Protein AF-A0AAU0TJ97-F1 (afdb_monomer)

Mean predicted aligned error: 16.78 Å

Foldseek 3Di:
DPPDDDPDDDFKDDPPPPQAEADDPPDDDDQVRHFPDKDADLVVLDMWTAGPVGDTDPIGGDSPRNVVVCVVPPPDDDPDQADDDDPPHDDPVVVVVCVVVVNCPDPPPPVPCPDPLNVLVVVLVVLVVVLVVLVPDPDDQDPVNVVVNVVSVVVNVVSVVVNVVVD

Nearest PDB structures (foldseek):
  8g3d-assembly1_1V  TM=4.554E-01  e=2.699E+00  Tetrahymena thermophila
  8t8f-assembly1_E  TM=3.111E-01  e=1.242E+00  Saccharomyces cerevisiae W303

Structure (mmCIF, N/CA/C/O backbone):
data_AF-A0AAU0TJ97-F1
#
_entry.id   AF-A0AAU0TJ97-F1
#
loop_
_atom_site.group_PDB
_atom_site.id
_atom_site.type_symbol
_atom_site.label_atom_id
_atom_site.label_alt_id
_atom_site.label_comp_id
_atom_site.label_asym_id
_atom_site.label_entity_id
_atom_site.label_seq_id
_atom_site.pdbx_PDB_ins_code
_atom_site.Cartn_x
_atom_site.Cartn_y
_atom_site.Cartn_z
_atom_site.occupancy
_atom_site.B_iso_or_equiv
_atom_site.auth_seq_id
_atom_site.auth_comp_id
_atom_site.auth_asym_id
_atom_site.auth_atom_id
_atom_site.pdbx_PDB_model_num
ATOM 1 N N . MET A 1 1 ? 11.646 -2.213 -31.682 1.00 47.25 1 MET A N 1
ATOM 2 C CA . MET A 1 1 ? 12.343 -1.590 -30.532 1.00 47.25 1 MET A CA 1
ATOM 3 C C . MET A 1 1 ? 13.412 -2.548 -30.023 1.00 47.25 1 MET A C 1
ATOM 5 O O . MET A 1 1 ? 13.084 -3.702 -29.773 1.00 47.25 1 MET A O 1
ATOM 9 N N . ARG A 1 2 ? 14.680 -2.118 -29.914 1.00 47.84 2 ARG A N 1
ATOM 10 C CA . ARG A 1 2 ? 15.730 -2.921 -29.257 1.00 47.84 2 ARG A CA 1
ATOM 11 C C . ARG A 1 2 ? 15.368 -3.057 -27.776 1.00 47.84 2 ARG A C 1
ATOM 13 O O . ARG A 1 2 ? 15.087 -2.050 -27.136 1.00 47.84 2 ARG A O 1
ATOM 20 N N . ARG A 1 3 ? 15.350 -4.285 -27.250 1.00 60.91 3 ARG A N 1
ATOM 21 C CA . ARG A 1 3 ? 15.177 -4.527 -25.812 1.00 60.91 3 ARG A CA 1
ATOM 22 C C . ARG A 1 3 ? 16.389 -3.930 -25.097 1.00 60.91 3 ARG A C 1
ATOM 24 O O . ARG A 1 3 ? 17.497 -4.431 -25.275 1.00 60.91 3 ARG A O 1
ATOM 31 N N . SER A 1 4 ? 16.195 -2.859 -24.332 1.00 64.50 4 SER A N 1
ATOM 32 C CA . SER A 1 4 ? 17.211 -2.400 -23.383 1.00 64.50 4 SER A CA 1
ATOM 33 C C . SER A 1 4 ? 17.528 -3.546 -22.424 1.00 64.50 4 SER A C 1
ATOM 35 O O . SER A 1 4 ? 16.615 -4.236 -21.963 1.00 64.50 4 SER A O 1
ATOM 37 N N . HIS A 1 5 ? 18.816 -3.783 -22.182 1.00 68.75 5 HIS A N 1
ATOM 38 C CA . HIS A 1 5 ? 19.302 -4.879 -21.348 1.00 68.75 5 HIS A CA 1
ATOM 39 C C . HIS A 1 5 ? 18.648 -4.843 -19.955 1.00 68.75 5 HIS A C 1
ATOM 41 O O . HIS A 1 5 ? 18.679 -3.811 -19.287 1.00 68.75 5 HIS A O 1
ATOM 47 N N . CYS A 1 6 ? 18.058 -5.962 -19.525 1.00 71.88 6 CYS A N 1
ATOM 48 C CA . CYS A 1 6 ? 17.565 -6.143 -18.162 1.00 71.88 6 CYS A CA 1
ATOM 49 C C . CYS A 1 6 ? 18.561 -7.038 -17.404 1.00 71.88 6 CYS A C 1
ATOM 51 O O . CYS A 1 6 ? 18.884 -8.116 -17.911 1.00 71.88 6 CYS A O 1
ATOM 53 N N . PRO A 1 7 ? 19.055 -6.627 -16.221 1.00 78.25 7 PRO A N 1
ATOM 54 C CA . PRO A 1 7 ? 20.116 -7.351 -15.519 1.00 78.25 7 PRO A CA 1
ATOM 55 C C . PRO A 1 7 ? 19.634 -8.635 -14.824 1.00 78.25 7 PRO A C 1
ATOM 57 O O . PRO A 1 7 ? 20.439 -9.348 -14.232 1.00 78.25 7 PRO A O 1
ATOM 60 N N . PHE A 1 8 ? 18.336 -8.943 -14.869 1.00 84.00 8 PHE A N 1
ATOM 61 C CA . PHE A 1 8 ? 17.762 -10.139 -14.261 1.00 84.00 8 PHE A CA 1
ATOM 62 C C . PHE A 1 8 ? 16.692 -10.765 -15.158 1.00 84.00 8 PHE A C 1
ATOM 64 O O . PHE A 1 8 ? 16.095 -10.103 -16.005 1.00 84.00 8 PHE A O 1
ATOM 71 N N . LYS A 1 9 ? 16.464 -12.066 -14.961 1.00 84.38 9 LYS A N 1
ATOM 72 C CA . LYS A 1 9 ? 15.406 -12.832 -15.629 1.00 84.38 9 LYS A CA 1
ATOM 73 C C . LYS A 1 9 ? 14.160 -12.874 -14.752 1.00 84.38 9 LYS A C 1
ATOM 75 O O . LYS A 1 9 ? 14.279 -12.938 -13.529 1.00 84.38 9 LYS A O 1
ATOM 80 N N . GLY A 1 10 ? 12.986 -12.906 -15.372 1.00 87.69 10 GLY A N 1
ATOM 81 C CA . GLY A 1 10 ? 11.709 -12.931 -14.668 1.00 87.69 10 GLY A CA 1
ATOM 82 C C . GLY A 1 10 ? 11.001 -11.573 -14.669 1.00 87.69 10 GLY A C 1
ATOM 83 O O . GLY A 1 10 ? 11.620 -10.542 -14.939 1.00 87.69 10 GLY A O 1
ATOM 84 N N . PRO A 1 11 ? 9.698 -11.545 -14.337 1.00 90.12 11 PRO A N 1
ATOM 85 C CA . PRO A 1 11 ? 8.861 -10.344 -14.406 1.00 90.12 11 PRO A CA 1
ATOM 86 C C . PRO A 1 11 ? 9.182 -9.298 -13.329 1.00 90.12 11 PRO A C 1
ATOM 88 O O . PRO A 1 11 ? 8.827 -8.128 -13.475 1.00 90.12 11 PRO A O 1
ATOM 91 N N . PHE A 1 12 ? 9.842 -9.706 -12.248 1.00 92.06 12 PHE A N 1
ATOM 92 C CA . PHE A 1 12 ? 10.302 -8.834 -11.177 1.00 92.06 12 PHE A CA 1
ATOM 93 C C . PHE A 1 12 ? 11.475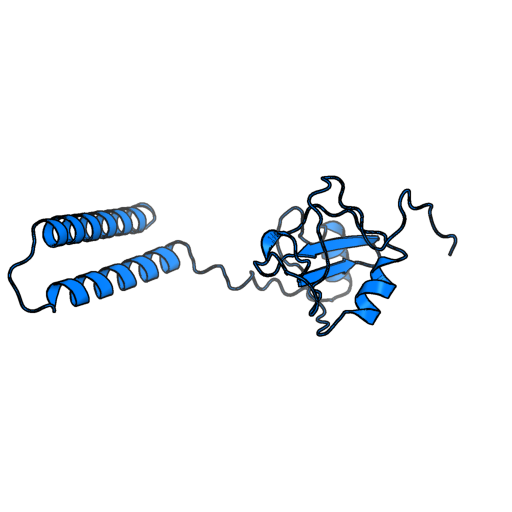 -9.473 -10.430 1.00 92.06 12 PHE A C 1
ATOM 95 O O . PHE A 1 12 ? 11.621 -10.695 -10.423 1.00 92.06 12 PHE A O 1
ATOM 102 N N . LEU A 1 13 ? 12.280 -8.640 -9.776 1.00 90.75 13 LEU A N 1
ATOM 103 C CA . LEU A 1 13 ? 13.371 -9.048 -8.900 1.00 90.75 13 LEU A CA 1
ATOM 104 C C . LEU A 1 13 ? 13.062 -8.643 -7.460 1.00 90.75 13 LEU A C 1
ATOM 106 O O . LEU A 1 13 ? 12.825 -7.469 -7.166 1.00 90.75 13 LEU A O 1
ATOM 110 N N . ASP A 1 14 ? 13.128 -9.625 -6.568 1.00 89.62 14 ASP A N 1
ATOM 111 C CA . ASP A 1 14 ? 13.157 -9.416 -5.127 1.00 89.62 14 ASP A CA 1
ATOM 112 C C . ASP A 1 14 ? 14.603 -9.187 -4.679 1.00 89.62 14 ASP A C 1
ATOM 114 O O . ASP A 1 14 ? 15.366 -10.131 -4.478 1.00 89.62 14 ASP A O 1
ATOM 118 N N . SER A 1 15 ? 14.991 -7.920 -4.535 1.00 85.50 15 SER A N 1
ATOM 119 C CA . SER A 1 15 ? 16.344 -7.560 -4.101 1.00 85.50 15 SER A CA 1
ATOM 120 C C . SER A 1 15 ? 16.645 -7.952 -2.656 1.00 85.50 15 SER A C 1
ATOM 122 O O . SER A 1 15 ? 17.812 -8.036 -2.288 1.00 85.50 15 SER A O 1
ATOM 124 N N . TYR A 1 16 ? 15.616 -8.182 -1.839 1.00 86.12 16 TYR A N 1
ATOM 125 C CA . TYR A 1 16 ? 15.753 -8.487 -0.416 1.00 86.12 16 TYR A CA 1
ATOM 126 C C . TYR A 1 16 ? 15.642 -9.985 -0.118 1.00 86.12 16 TYR A C 1
ATOM 128 O O . TYR A 1 16 ? 15.795 -10.385 1.032 1.00 86.12 16 TYR A O 1
ATOM 136 N N . SER A 1 17 ? 15.388 -10.819 -1.135 1.00 85.12 17 SER A N 1
ATOM 137 C CA . SER A 1 17 ? 15.214 -12.272 -0.992 1.00 85.12 17 SER A CA 1
ATOM 138 C C . SER A 1 17 ? 14.161 -12.667 0.058 1.00 85.12 17 SER A C 1
ATOM 140 O O . SER A 1 17 ? 14.262 -13.706 0.708 1.00 85.12 17 SER A O 1
ATOM 142 N N . VAL A 1 18 ? 13.121 -11.846 0.225 1.00 86.50 18 VAL A N 1
ATOM 143 C CA . VAL A 1 18 ? 11.992 -12.095 1.139 1.00 86.50 18 VAL A CA 1
ATOM 144 C C . V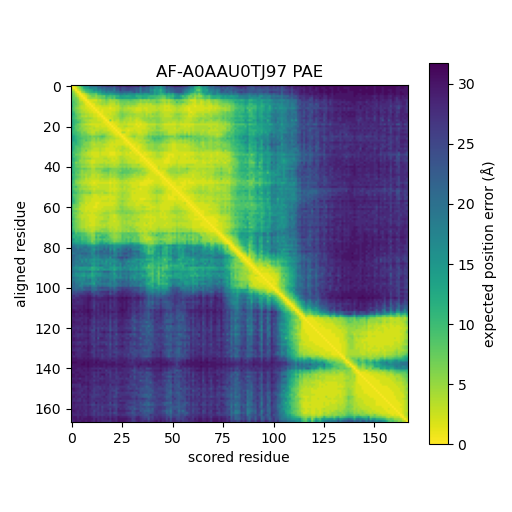AL A 1 18 ? 11.126 -13.262 0.642 1.00 86.50 18 VAL A C 1
ATOM 146 O O . VAL A 1 18 ? 10.470 -13.950 1.433 1.00 86.50 18 VAL A O 1
ATOM 149 N N . GLY A 1 19 ? 11.138 -13.517 -0.667 1.00 88.75 19 GLY A N 1
ATOM 150 C CA . GLY A 1 19 ? 10.391 -14.578 -1.331 1.00 88.75 19 GLY A CA 1
ATOM 151 C C . GLY A 1 19 ? 8.992 -14.133 -1.748 1.00 88.75 19 GLY A C 1
ATOM 152 O O . GLY A 1 19 ? 8.028 -14.878 -1.550 1.00 88.75 19 GLY A O 1
ATOM 153 N N . PHE A 1 20 ? 8.865 -12.915 -2.282 1.00 90.75 20 PHE A N 1
ATOM 154 C CA . PHE A 1 20 ? 7.589 -12.436 -2.813 1.00 90.75 20 PHE A CA 1
ATOM 155 C C . PHE A 1 20 ? 7.118 -13.286 -3.995 1.00 90.75 20 PHE A C 1
ATOM 157 O O . PHE A 1 20 ? 7.900 -13.661 -4.870 1.00 90.75 20 PHE A O 1
ATOM 164 N N . ARG A 1 21 ? 5.819 -13.588 -4.037 1.00 90.25 21 ARG A N 1
ATOM 165 C CA . ARG A 1 21 ? 5.235 -14.439 -5.079 1.00 90.25 21 ARG A CA 1
ATOM 166 C C . ARG A 1 21 ? 3.801 -14.070 -5.393 1.00 90.25 21 ARG A C 1
ATOM 168 O O . ARG A 1 21 ? 3.082 -13.567 -4.543 1.00 90.25 21 ARG A O 1
ATOM 175 N N . ILE A 1 22 ? 3.368 -14.381 -6.604 1.00 90.12 22 ILE A N 1
ATOM 176 C CA . ILE A 1 22 ? 1.953 -14.308 -6.979 1.00 90.12 22 ILE A CA 1
ATOM 177 C C . ILE A 1 22 ? 1.192 -15.395 -6.222 1.00 90.12 22 ILE A C 1
ATOM 179 O O . ILE A 1 22 ? 1.755 -16.452 -5.925 1.00 90.12 22 ILE A O 1
ATOM 183 N N . TYR A 1 23 ? -0.078 -15.126 -5.927 1.00 86.62 23 TYR A N 1
ATOM 184 C CA . TYR A 1 23 ? -0.986 -16.099 -5.334 1.00 86.62 23 TYR A CA 1
ATOM 185 C C . TYR A 1 23 ? -0.993 -17.419 -6.122 1.00 86.62 23 TYR A C 1
ATOM 187 O O . TYR A 1 23 ? -1.110 -17.422 -7.351 1.00 86.62 23 TYR A O 1
ATOM 195 N N . ARG A 1 24 ? -0.877 -18.538 -5.405 1.00 86.69 24 ARG A N 1
ATOM 196 C CA . ARG A 1 24 ? -0.897 -19.895 -5.963 1.00 86.69 24 ARG A CA 1
ATOM 197 C C . ARG A 1 24 ? -1.902 -20.769 -5.211 1.00 86.69 24 ARG A C 1
ATOM 199 O O . ARG A 1 24 ? -1.715 -20.945 -4.010 1.00 86.69 24 ARG A O 1
ATOM 206 N N . PRO A 1 25 ? -2.940 -21.318 -5.862 1.00 84.75 25 PRO A N 1
ATOM 207 C CA . PRO A 1 25 ? -3.967 -22.113 -5.179 1.00 84.75 25 PRO A CA 1
ATOM 208 C C . PRO A 1 25 ? -3.417 -23.353 -4.458 1.00 84.75 25 PRO A C 1
ATOM 210 O O . PRO A 1 25 ? -3.961 -23.773 -3.445 1.00 84.75 25 PRO A O 1
ATOM 213 N N . ASP A 1 26 ? -2.325 -23.913 -4.972 1.00 90.25 26 ASP A N 1
ATOM 214 C CA . ASP A 1 26 ? -1.657 -25.136 -4.525 1.00 90.25 26 ASP A CA 1
ATOM 215 C C . ASP A 1 26 ? -0.570 -24.901 -3.457 1.00 90.25 26 ASP A C 1
ATOM 217 O O . ASP A 1 26 ? 0.125 -25.835 -3.062 1.00 90.25 26 ASP A O 1
ATOM 221 N N . ALA A 1 27 ? -0.401 -23.666 -2.969 1.00 86.81 27 ALA A N 1
ATOM 222 C CA . ALA A 1 27 ? 0.647 -23.316 -2.014 1.00 86.81 27 ALA A CA 1
ATOM 223 C C . ALA A 1 27 ? 0.139 -22.465 -0.841 1.00 86.81 27 ALA A C 1
ATOM 225 O O . ALA A 1 27 ? -0.865 -21.760 -0.921 1.00 86.81 27 ALA A O 1
ATOM 226 N N . ILE A 1 28 ? 0.896 -22.465 0.260 1.00 86.44 28 ILE A N 1
ATOM 227 C CA . ILE A 1 28 ? 0.619 -21.607 1.419 1.00 86.44 28 ILE A CA 1
ATOM 228 C C . ILE A 1 28 ? 0.854 -20.140 1.031 1.00 86.44 28 ILE A C 1
ATOM 230 O O . ILE A 1 28 ? 1.995 -19.715 0.874 1.00 86.44 28 ILE A O 1
ATOM 234 N N . ASN A 1 29 ? -0.192 -19.326 0.897 1.00 86.88 29 ASN A N 1
ATOM 235 C CA . ASN A 1 29 ? -0.052 -17.911 0.529 1.00 86.88 29 ASN A CA 1
ATOM 236 C C . ASN A 1 29 ? 0.016 -17.012 1.767 1.00 86.88 29 ASN A C 1
ATOM 238 O O . ASN A 1 29 ? -1.000 -16.613 2.332 1.00 86.88 29 ASN A O 1
ATOM 242 N N . TRP A 1 30 ? 1.233 -16.664 2.178 1.00 87.31 30 TRP A N 1
ATOM 243 C CA . TRP A 1 30 ? 1.453 -15.684 3.238 1.00 87.31 30 TRP A CA 1
ATOM 244 C C . TRP A 1 30 ? 1.068 -14.287 2.749 1.00 87.31 30 TRP A C 1
ATOM 246 O O . TRP A 1 30 ? 1.659 -13.799 1.782 1.00 87.31 30 TRP A O 1
ATOM 256 N N . ARG A 1 31 ? 0.104 -13.630 3.410 1.00 84.69 31 ARG A N 1
ATOM 257 C CA . ARG A 1 31 ? -0.440 -12.328 2.968 1.00 84.69 31 ARG A CA 1
ATOM 258 C C . ARG A 1 31 ? 0.658 -11.288 2.738 1.00 84.69 31 ARG A C 1
ATOM 260 O O . ARG A 1 31 ? 0.686 -10.666 1.685 1.00 84.69 31 ARG A O 1
ATOM 267 N N . HIS A 1 32 ? 1.634 -11.191 3.641 1.00 85.25 32 HIS A N 1
ATOM 268 C CA . HIS A 1 32 ? 2.733 -10.223 3.546 1.00 85.25 32 HIS A CA 1
ATOM 269 C C . HIS A 1 32 ? 3.709 -10.464 2.388 1.00 85.25 32 HIS A C 1
ATOM 271 O O . HIS A 1 32 ? 4.407 -9.536 2.001 1.00 85.25 32 HIS A O 1
ATOM 277 N N . ARG A 1 33 ? 3.774 -11.683 1.832 1.00 88.50 33 ARG A N 1
ATOM 278 C CA . ARG A 1 33 ? 4.665 -12.028 0.703 1.00 88.50 33 ARG A CA 1
ATOM 279 C C . ARG A 1 33 ? 3.921 -12.223 -0.612 1.00 88.50 33 ARG A C 1
ATOM 281 O O . ARG A 1 33 ? 4.546 -12.437 -1.649 1.00 88.50 33 ARG A O 1
ATOM 288 N N . THR A 1 34 ? 2.596 -12.198 -0.575 1.00 91.44 34 THR A N 1
ATOM 289 C CA . THR A 1 34 ? 1.785 -12.452 -1.759 1.00 91.44 34 THR A CA 1
ATOM 290 C C . THR A 1 34 ? 1.608 -11.155 -2.533 1.00 91.44 34 THR A C 1
ATOM 292 O O . THR A 1 34 ? 1.189 -10.149 -1.976 1.00 91.44 34 THR A O 1
ATOM 295 N N . ILE A 1 35 ? 1.910 -11.178 -3.823 1.00 91.06 35 ILE A N 1
ATOM 296 C CA . ILE A 1 35 ? 1.602 -10.102 -4.757 1.00 91.06 35 ILE A CA 1
ATOM 297 C C . ILE A 1 35 ? 0.130 -10.265 -5.134 1.00 91.06 35 ILE A C 1
ATOM 299 O O . ILE A 1 35 ? -0.240 -11.238 -5.794 1.00 91.06 35 ILE A O 1
ATOM 303 N N . ALA A 1 36 ? -0.703 -9.331 -4.682 1.00 88.56 36 ALA A N 1
ATOM 304 C CA . ALA A 1 36 ? -2.134 -9.291 -4.977 1.00 88.56 36 ALA A CA 1
ATOM 305 C C . ALA A 1 36 ? -2.449 -8.457 -6.222 1.00 88.56 36 ALA A C 1
ATOM 307 O O . ALA A 1 36 ? -3.470 -8.676 -6.868 1.00 88.56 36 ALA A O 1
ATOM 308 N N . GLY A 1 37 ? -1.556 -7.545 -6.602 1.00 87.12 37 GLY A N 1
ATOM 309 C CA . GLY A 1 37 ? -1.619 -6.930 -7.916 1.00 87.12 37 GLY A CA 1
ATOM 310 C C . GLY A 1 37 ? -0.472 -5.979 -8.209 1.00 87.12 37 GLY A C 1
ATOM 311 O O . GLY A 1 37 ? 0.507 -5.885 -7.462 1.00 87.12 37 GLY A O 1
ATOM 312 N N . VAL A 1 38 ? -0.583 -5.349 -9.376 1.00 88.75 38 VAL A N 1
ATOM 313 C CA . VAL A 1 38 ? 0.472 -4.550 -9.992 1.00 88.75 38 VAL A CA 1
ATOM 314 C C . VAL A 1 38 ? -0.138 -3.309 -10.632 1.00 88.75 38 VAL A C 1
ATOM 316 O O . VAL A 1 38 ? -1.059 -3.415 -11.439 1.00 88.75 38 VAL A O 1
ATOM 319 N N . SER A 1 39 ? 0.401 -2.139 -10.299 1.00 85.69 39 SER A N 1
ATOM 320 C CA . SER A 1 39 ? 0.193 -0.901 -11.046 1.00 85.69 39 SER A CA 1
ATOM 321 C C . SER A 1 39 ? 1.377 -0.736 -11.983 1.00 85.69 39 SER A C 1
ATOM 323 O O . SER A 1 39 ? 2.511 -0.668 -11.519 1.00 85.69 39 SER A O 1
ATOM 325 N N . TRP A 1 40 ? 1.142 -0.736 -13.291 1.00 83.75 40 TRP A N 1
ATOM 326 C CA . TRP A 1 40 ? 2.202 -0.701 -14.296 1.00 83.75 40 TRP A CA 1
ATOM 327 C C . TRP A 1 40 ? 1.999 0.460 -15.265 1.00 83.75 40 TRP A C 1
ATOM 329 O O . TRP A 1 40 ? 0.901 0.674 -15.780 1.00 83.75 40 TRP A O 1
ATOM 339 N N . ASN A 1 41 ? 3.084 1.177 -15.536 1.00 81.88 41 ASN A N 1
ATOM 340 C CA . ASN A 1 41 ? 3.156 2.281 -16.475 1.00 81.88 41 ASN A CA 1
ATOM 341 C C . ASN A 1 41 ? 4.117 1.909 -17.611 1.00 81.88 41 ASN A C 1
ATOM 343 O O . ASN A 1 41 ? 5.336 1.933 -17.445 1.00 81.88 41 ASN A O 1
ATOM 347 N N . GLY A 1 42 ? 3.564 1.554 -18.773 1.00 75.69 42 GLY A N 1
ATOM 348 C CA . GLY A 1 42 ? 4.353 1.095 -19.919 1.00 75.69 42 GLY A CA 1
ATOM 349 C C . GLY A 1 42 ? 5.254 2.162 -20.546 1.00 75.69 42 GLY A C 1
ATOM 350 O O . GLY A 1 42 ? 6.292 1.810 -21.097 1.00 75.69 42 GLY A O 1
ATOM 351 N N . GLU A 1 43 ? 4.898 3.445 -20.433 1.00 76.25 43 GLU A N 1
ATOM 352 C CA . GLU A 1 43 ? 5.702 4.551 -20.978 1.00 76.25 43 GLU A CA 1
ATOM 353 C C . GLU A 1 43 ? 6.970 4.785 -20.155 1.00 76.25 43 GLU A C 1
ATOM 355 O O . GLU A 1 43 ? 8.061 4.892 -20.707 1.00 76.25 43 GLU A O 1
ATOM 360 N N . GLU A 1 44 ? 6.831 4.821 -18.829 1.00 77.56 44 GLU A N 1
ATOM 361 C CA . GLU A 1 44 ? 7.954 5.056 -17.910 1.00 77.56 44 GLU A CA 1
ATOM 362 C C . GLU A 1 44 ? 8.678 3.763 -17.523 1.00 77.56 44 GLU A C 1
ATOM 364 O O . GLU A 1 44 ? 9.701 3.815 -16.851 1.00 77.56 44 GLU A O 1
ATOM 369 N N . GLN A 1 45 ? 8.162 2.604 -17.947 1.00 80.44 45 GLN A N 1
ATOM 370 C CA . GLN A 1 45 ? 8.686 1.282 -17.589 1.00 80.44 45 GLN A CA 1
ATOM 371 C C . GLN A 1 45 ? 8.738 1.029 -16.069 1.00 80.44 45 GLN A C 1
ATOM 373 O O . GLN A 1 45 ? 9.458 0.154 -15.589 1.00 80.44 45 GLN A O 1
ATOM 378 N N . GLU A 1 46 ? 7.927 1.763 -15.311 1.00 82.81 46 GLU A N 1
ATOM 379 C CA . GLU A 1 46 ? 7.811 1.661 -13.861 1.00 82.81 46 GLU A CA 1
ATOM 380 C C . GLU A 1 46 ? 6.612 0.782 -13.489 1.00 82.81 46 GLU A C 1
ATOM 382 O O . GLU A 1 46 ? 5.574 0.772 -14.163 1.00 82.81 46 GLU A O 1
ATOM 387 N N . ALA A 1 47 ? 6.742 0.035 -12.397 1.00 87.56 47 ALA A N 1
ATOM 388 C CA . ALA A 1 47 ? 5.632 -0.702 -11.822 1.00 87.56 47 ALA A CA 1
ATOM 389 C C . ALA A 1 47 ? 5.744 -0.786 -10.303 1.00 87.56 47 ALA A C 1
ATOM 391 O O . ALA A 1 47 ? 6.835 -0.928 -9.753 1.00 87.56 47 ALA A O 1
ATOM 392 N N . PHE A 1 48 ? 4.589 -0.766 -9.652 1.00 88.19 48 PHE A N 1
ATOM 393 C CA . PHE A 1 48 ? 4.437 -0.929 -8.217 1.00 88.19 48 PHE A CA 1
ATOM 394 C C . PHE A 1 48 ? 3.628 -2.184 -7.937 1.00 88.19 48 PHE A C 1
ATOM 396 O O . PHE A 1 48 ? 2.527 -2.364 -8.455 1.00 88.19 48 PHE A O 1
ATOM 403 N N . PHE A 1 49 ? 4.182 -3.049 -7.101 1.00 89.75 49 PHE A N 1
ATOM 404 C CA . PHE A 1 49 ? 3.550 -4.290 -6.679 1.00 89.75 49 PHE A CA 1
ATOM 405 C C . PHE A 1 49 ? 2.904 -4.069 -5.321 1.00 89.75 49 PHE A C 1
ATOM 407 O O . PHE A 1 49 ? 3.490 -3.399 -4.474 1.00 89.75 49 PHE A O 1
ATOM 414 N N . PHE A 1 50 ? 1.725 -4.637 -5.098 1.00 89.56 50 PHE A N 1
ATOM 415 C CA . PHE A 1 50 ? 1.008 -4.498 -3.836 1.00 89.56 50 PHE A CA 1
ATOM 416 C C . PHE A 1 50 ? 0.605 -5.846 -3.257 1.00 89.56 50 PHE A C 1
ATOM 418 O O . PHE A 1 50 ? 0.286 -6.791 -3.985 1.00 89.56 50 PHE A O 1
ATOM 425 N N . ASN A 1 51 ? 0.630 -5.928 -1.929 1.00 89.25 51 ASN A N 1
ATOM 426 C CA . ASN A 1 51 ? 0.118 -7.077 -1.192 1.00 89.25 51 ASN A CA 1
ATOM 427 C C . ASN A 1 51 ? -1.421 -6.994 -1.025 1.00 89.25 51 ASN A C 1
ATOM 429 O O . ASN A 1 51 ? -2.021 -5.972 -1.368 1.00 89.25 51 ASN A O 1
ATOM 433 N N . PRO A 1 52 ? -2.090 -8.039 -0.495 1.00 84.56 52 PRO A N 1
ATOM 434 C CA . PRO A 1 52 ? -3.531 -8.010 -0.233 1.00 84.56 52 PRO A CA 1
ATOM 435 C C . PRO A 1 52 ? -3.966 -6.926 0.760 1.00 84.56 52 PRO A C 1
ATOM 437 O O . PRO A 1 52 ? -5.142 -6.585 0.805 1.00 84.56 52 PRO A O 1
ATOM 440 N N . ASP A 1 53 ? -3.033 -6.410 1.560 1.00 82.12 53 ASP A N 1
ATOM 441 C CA . ASP A 1 53 ? -3.278 -5.357 2.547 1.00 82.12 53 ASP A CA 1
ATOM 442 C C . ASP A 1 53 ? -3.085 -3.946 1.945 1.00 82.12 53 ASP A C 1
ATOM 444 O O . ASP A 1 53 ? -3.247 -2.948 2.642 1.00 82.12 53 ASP A O 1
ATOM 448 N N . GLY A 1 54 ? -2.749 -3.843 0.650 1.00 81.12 54 GLY A N 1
ATOM 449 C CA . GLY A 1 54 ? -2.546 -2.581 -0.068 1.00 81.12 54 GLY A CA 1
ATOM 450 C C . GLY A 1 54 ? -1.171 -1.931 0.130 1.00 81.12 54 GLY A C 1
ATOM 451 O O . GLY A 1 54 ? -0.965 -0.798 -0.300 1.00 81.12 54 GLY A O 1
ATOM 452 N N . LEU A 1 55 ? -0.219 -2.623 0.759 1.00 81.81 55 LEU A N 1
ATOM 453 C CA . LEU A 1 55 ? 1.147 -2.142 0.964 1.00 81.81 55 LEU A CA 1
ATOM 454 C C . LEU A 1 55 ? 2.006 -2.370 -0.279 1.00 81.81 55 LEU A C 1
ATOM 456 O O . LEU A 1 55 ? 1.965 -3.444 -0.884 1.00 81.81 55 LEU A O 1
ATOM 460 N N . VAL A 1 56 ? 2.826 -1.372 -0.618 1.00 86.19 56 VAL A N 1
ATOM 461 C CA . VAL A 1 56 ? 3.773 -1.457 -1.735 1.00 86.19 56 VAL A CA 1
ATOM 462 C C . VAL A 1 56 ? 4.931 -2.384 -1.375 1.00 86.19 56 VAL A C 1
ATOM 464 O O . VAL A 1 56 ? 5.554 -2.251 -0.323 1.00 86.19 56 VAL A O 1
ATOM 467 N N . LEU A 1 57 ? 5.231 -3.314 -2.276 1.00 88.12 57 LEU A N 1
ATOM 468 C CA . LEU A 1 57 ? 6.318 -4.271 -2.147 1.00 88.12 57 LEU A CA 1
ATOM 469 C C . LEU A 1 57 ? 7.592 -3.720 -2.807 1.00 88.12 57 LEU A C 1
ATOM 471 O O . LEU A 1 57 ? 7.510 -3.168 -3.909 1.00 88.12 57 LEU A O 1
ATOM 475 N N . PRO A 1 58 ? 8.774 -3.901 -2.193 1.00 88.88 58 PRO A N 1
ATOM 476 C CA . PRO A 1 58 ? 10.041 -3.379 -2.701 1.00 88.88 58 PRO A CA 1
ATOM 477 C C . PRO A 1 58 ? 10.614 -4.276 -3.813 1.00 88.88 58 PRO A C 1
ATOM 479 O O . PRO A 1 58 ? 11.700 -4.841 -3.693 1.00 88.88 58 PRO A O 1
ATOM 482 N N . LEU A 1 59 ? 9.850 -4.443 -4.892 1.00 89.44 59 LEU A N 1
ATOM 483 C CA . LEU A 1 59 ? 10.194 -5.276 -6.041 1.00 89.44 59 LEU A CA 1
ATOM 484 C C . LEU A 1 59 ? 10.633 -4.413 -7.220 1.00 89.44 59 LEU A C 1
ATOM 486 O O . LEU A 1 59 ? 9.997 -3.408 -7.533 1.00 89.44 59 LEU A O 1
ATOM 490 N N . LYS A 1 60 ? 11.693 -4.833 -7.915 1.00 90.06 60 LYS A N 1
ATOM 491 C CA . LYS A 1 60 ? 12.126 -4.180 -9.158 1.00 90.06 60 LYS A CA 1
ATOM 492 C C . LYS A 1 60 ? 11.400 -4.813 -10.347 1.00 90.06 60 LYS A C 1
ATOM 494 O O . LYS A 1 60 ? 11.559 -6.017 -10.545 1.00 90.06 60 LYS A O 1
ATOM 499 N N . PRO A 1 61 ? 10.622 -4.063 -11.143 1.00 90.44 61 PRO A N 1
ATOM 500 C CA . PRO A 1 61 ? 9.927 -4.621 -12.298 1.00 90.44 61 PRO A CA 1
ATOM 501 C C . PRO A 1 61 ? 10.880 -4.912 -13.458 1.00 90.44 61 PRO A C 1
ATOM 503 O O . PRO A 1 61 ? 11.837 -4.174 -13.686 1.00 90.44 61 PRO A O 1
ATOM 506 N N . ASN A 1 62 ? 10.579 -5.955 -14.230 1.00 90.38 62 ASN A N 1
ATOM 507 C CA . ASN A 1 62 ? 11.147 -6.161 -15.559 1.00 90.38 62 ASN A CA 1
ATOM 508 C C . ASN A 1 62 ? 10.140 -5.674 -16.613 1.00 90.38 62 ASN A C 1
ATOM 510 O O . ASN A 1 62 ? 9.127 -6.344 -16.828 1.00 90.38 62 ASN A O 1
ATOM 514 N N . PRO A 1 63 ? 10.406 -4.560 -17.313 1.00 84.94 63 PRO A N 1
ATOM 515 C CA . PRO A 1 63 ? 9.449 -3.956 -18.242 1.00 84.94 63 PRO A CA 1
ATOM 516 C C . PRO A 1 63 ? 9.033 -4.860 -19.408 1.00 84.94 63 PRO A C 1
ATOM 518 O O . PRO A 1 63 ? 7.984 -4.642 -20.010 1.00 84.94 63 PRO A O 1
ATOM 521 N N . TRP A 1 64 ? 9.845 -5.867 -19.738 1.00 84.69 64 TRP A N 1
ATOM 522 C CA . TRP A 1 64 ? 9.640 -6.726 -20.904 1.00 84.69 64 TRP A CA 1
ATOM 523 C C . TRP A 1 64 ? 8.882 -8.013 -20.580 1.00 84.69 64 TRP A C 1
ATOM 525 O O . TRP A 1 64 ? 8.127 -8.500 -21.417 1.00 84.69 64 TRP A O 1
ATOM 535 N N . GLU A 1 65 ? 9.069 -8.562 -19.379 1.00 88.00 65 GLU A N 1
ATOM 536 C CA . GLU A 1 65 ? 8.415 -9.804 -18.939 1.00 88.00 65 GLU A CA 1
ATOM 537 C C . GLU A 1 65 ? 7.178 -9.546 -18.067 1.00 88.00 65 GLU A C 1
ATOM 539 O O . GLU A 1 65 ? 6.262 -10.369 -18.014 1.00 88.00 65 GLU A O 1
ATOM 544 N N . LEU A 1 66 ? 7.105 -8.388 -17.406 1.00 88.38 66 LEU A N 1
ATOM 545 C CA . LEU A 1 66 ? 5.958 -8.013 -16.583 1.00 88.38 66 LEU A CA 1
ATOM 546 C C . LEU A 1 66 ? 4.630 -7.945 -17.364 1.00 88.38 66 LEU A C 1
ATOM 548 O O . LEU A 1 66 ? 3.624 -8.419 -16.832 1.00 88.38 66 LEU A O 1
ATOM 552 N N . PRO A 1 67 ? 4.568 -7.429 -18.609 1.00 86.88 67 PRO A N 1
ATOM 553 C CA . PRO A 1 67 ? 3.313 -7.392 -19.360 1.00 86.88 67 PRO A CA 1
ATOM 554 C C . PRO A 1 67 ? 2.746 -8.787 -19.654 1.00 86.88 67 PRO A C 1
ATOM 556 O O . PRO A 1 67 ? 1.531 -8.978 -19.602 1.00 86.88 67 PRO A O 1
ATOM 559 N N . GLU A 1 68 ? 3.615 -9.767 -19.920 1.00 87.31 68 GLU A N 1
ATOM 560 C CA . GLU A 1 68 ? 3.231 -11.173 -20.107 1.00 87.31 68 GLU A CA 1
ATOM 561 C C . GLU A 1 68 ? 2.613 -11.750 -18.830 1.00 87.31 68 GLU A C 1
ATOM 563 O O . GLU A 1 68 ? 1.556 -12.383 -18.872 1.00 87.31 68 GLU A O 1
ATOM 568 N N . LEU A 1 69 ? 3.235 -11.469 -17.680 1.00 87.44 69 LEU A N 1
ATOM 569 C CA . LEU A 1 69 ? 2.728 -11.876 -16.374 1.00 87.44 69 LEU A CA 1
ATOM 570 C C . LEU A 1 69 ? 1.337 -11.292 -16.102 1.00 87.44 69 LEU A C 1
ATOM 572 O O . LEU A 1 69 ? 0.419 -12.019 -15.727 1.00 87.44 69 LEU A O 1
ATOM 576 N N . ILE A 1 70 ? 1.171 -9.983 -16.311 1.00 86.38 70 ILE A N 1
ATOM 577 C CA . ILE A 1 70 ? -0.114 -9.309 -16.107 1.00 86.38 70 ILE A CA 1
ATOM 578 C C . ILE A 1 70 ? -1.168 -9.930 -17.023 1.00 86.38 70 ILE A C 1
ATOM 580 O O . ILE A 1 70 ? -2.262 -10.236 -16.563 1.00 86.38 70 ILE A O 1
ATOM 584 N N . ARG A 1 71 ? -0.848 -10.186 -18.297 1.00 84.81 71 ARG A N 1
ATOM 585 C CA . ARG A 1 71 ? -1.807 -10.786 -19.234 1.00 84.81 71 ARG A CA 1
ATOM 586 C C . ARG A 1 71 ? -2.279 -12.172 -18.792 1.00 84.81 71 ARG A C 1
ATOM 588 O O . ARG A 1 71 ? -3.451 -12.485 -18.961 1.00 84.81 71 ARG A O 1
ATOM 595 N N . LYS A 1 72 ? -1.385 -12.990 -18.233 1.00 86.94 72 LYS A N 1
ATOM 596 C CA . LYS A 1 72 ? -1.695 -14.360 -17.805 1.00 86.94 72 LYS A CA 1
ATOM 597 C C . LYS A 1 72 ? -2.459 -14.421 -16.479 1.00 86.94 72 LYS A C 1
ATOM 599 O O . LYS A 1 72 ? -3.266 -15.326 -16.288 1.00 86.94 72 LYS A O 1
ATOM 604 N N . ASN A 1 73 ? -2.181 -13.500 -15.558 1.00 83.69 73 ASN A N 1
ATOM 605 C CA . ASN A 1 73 ? -2.643 -13.577 -14.170 1.00 83.69 73 ASN A CA 1
ATOM 606 C C . ASN A 1 73 ? -3.693 -12.517 -13.792 1.00 83.69 73 ASN A C 1
ATOM 608 O O . ASN A 1 73 ? -4.219 -12.566 -12.681 1.00 83.69 73 ASN A O 1
ATOM 612 N N . ALA A 1 74 ? -4.000 -11.556 -14.668 1.00 78.88 74 ALA A N 1
ATOM 613 C CA . ALA A 1 74 ? -4.986 -10.522 -14.377 1.00 78.88 74 ALA A CA 1
ATOM 614 C C . ALA A 1 74 ? -6.406 -11.101 -14.322 1.00 78.88 74 ALA A C 1
A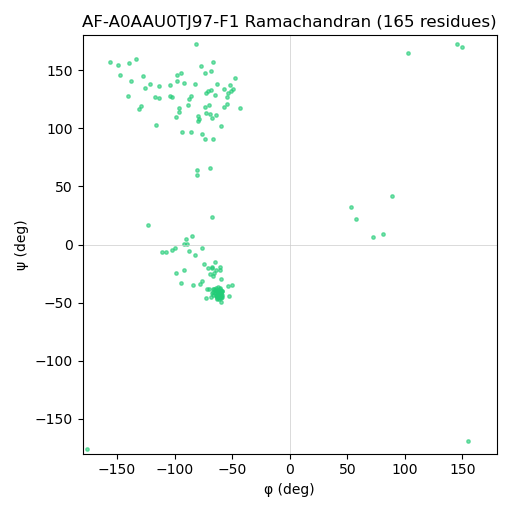TOM 616 O O . ALA A 1 74 ? -6.978 -11.486 -15.337 1.00 78.88 74 ALA A O 1
ATOM 617 N N . VAL A 1 75 ? -6.994 -11.091 -13.126 1.00 76.25 75 VAL A N 1
ATOM 618 C CA . VAL A 1 75 ? -8.423 -11.385 -12.913 1.00 76.25 75 VAL A CA 1
ATOM 619 C C . VAL A 1 75 ? -9.274 -10.135 -13.149 1.00 76.25 75 VAL A C 1
ATOM 621 O O . VAL A 1 75 ? -10.394 -10.213 -13.643 1.00 76.25 75 VAL A O 1
ATOM 624 N N . ARG A 1 76 ? -8.738 -8.962 -12.798 1.00 74.06 76 ARG A N 1
ATOM 625 C CA . ARG A 1 76 ? -9.368 -7.655 -12.996 1.00 74.06 76 ARG A CA 1
ATOM 626 C C . ARG A 1 76 ? -8.327 -6.661 -13.483 1.00 74.06 76 ARG A C 1
ATOM 628 O O . ARG A 1 76 ? -7.190 -6.675 -13.013 1.00 74.06 76 ARG A O 1
ATOM 635 N N . ARG A 1 77 ? -8.723 -5.801 -14.419 1.00 74.12 77 ARG A N 1
ATOM 636 C CA . ARG A 1 77 ? -7.890 -4.719 -14.940 1.00 74.12 77 ARG A CA 1
ATOM 637 C C . ARG A 1 77 ? -8.693 -3.434 -14.909 1.00 74.12 77 ARG A C 1
ATOM 639 O O . ARG A 1 77 ? -9.694 -3.310 -15.604 1.00 74.12 77 ARG A O 1
ATOM 646 N N . GLU A 1 78 ? -8.221 -2.490 -14.115 1.00 70.69 78 GLU A N 1
ATOM 647 C CA . GLU A 1 78 ? -8.801 -1.159 -14.013 1.00 70.69 78 GLU A CA 1
ATOM 648 C C . GLU A 1 78 ? -7.724 -0.142 -14.374 1.00 70.69 78 GLU A C 1
ATOM 650 O O . GLU A 1 78 ? -6.557 -0.286 -13.999 1.00 70.69 78 GLU A O 1
ATOM 655 N N . PHE A 1 79 ? -8.102 0.878 -15.139 1.00 61.12 79 PHE A N 1
ATOM 656 C CA . PHE A 1 79 ? -7.217 2.003 -15.399 1.00 61.12 79 PHE A CA 1
ATOM 657 C C . PHE A 1 79 ? -7.203 2.882 -14.151 1.00 61.12 79 PHE A C 1
ATOM 659 O O . PHE A 1 79 ? -8.093 3.704 -13.944 1.00 61.12 79 PHE A O 1
ATOM 666 N N . SER A 1 80 ? -6.213 2.674 -13.286 1.00 54.16 80 SER A N 1
ATOM 667 C CA . SER A 1 80 ? -6.026 3.504 -12.101 1.00 54.16 80 SER A CA 1
ATOM 668 C C . SER A 1 80 ? -5.171 4.721 -12.437 1.00 54.16 80 SER A C 1
ATOM 670 O O . SER A 1 80 ? -4.034 4.591 -12.888 1.00 54.16 80 SER A O 1
ATOM 672 N N . SER A 1 81 ? -5.681 5.908 -12.149 1.00 50.94 81 SER A N 1
ATOM 673 C CA . SER A 1 81 ? -4.905 7.145 -12.087 1.00 50.94 81 SER A CA 1
ATOM 674 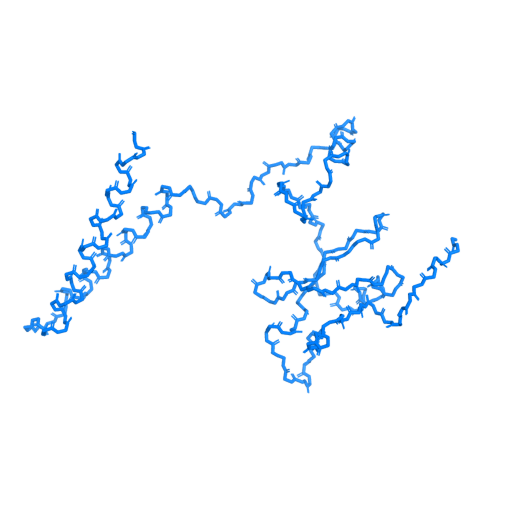C C . SER A 1 81 ? -4.518 7.405 -10.629 1.00 50.94 81 SER A C 1
ATOM 676 O O . SER A 1 81 ? -5.395 7.630 -9.792 1.00 50.94 81 SER A O 1
ATOM 678 N N . ILE A 1 82 ? -3.222 7.351 -10.304 1.00 52.50 82 ILE A N 1
ATOM 679 C CA . ILE A 1 82 ? -2.748 7.671 -8.951 1.00 52.50 82 ILE A CA 1
ATOM 680 C C . ILE A 1 82 ? -2.700 9.195 -8.805 1.00 52.50 82 ILE A C 1
ATOM 682 O O . ILE A 1 82 ? -1.854 9.871 -9.394 1.00 52.50 82 ILE A O 1
ATOM 686 N N . HIS A 1 83 ? -3.631 9.731 -8.020 1.00 49.50 83 HIS A N 1
ATOM 687 C CA . HIS A 1 83 ? -3.771 11.158 -7.746 1.00 49.50 83 HIS A CA 1
ATOM 688 C C . HIS A 1 83 ? -3.207 11.494 -6.364 1.00 49.50 83 HIS A C 1
ATOM 690 O O . HIS A 1 83 ? -3.620 10.899 -5.372 1.00 49.50 83 HIS A O 1
ATOM 696 N N . GLY A 1 84 ? -2.300 12.467 -6.280 1.00 53.28 84 GLY A N 1
ATOM 697 C CA . GLY A 1 84 ? -1.768 12.950 -5.005 1.00 53.28 84 GLY A CA 1
ATOM 698 C C . GLY A 1 84 ? -0.383 13.571 -5.138 1.00 53.28 84 GLY A C 1
ATOM 699 O O . GLY A 1 84 ? 0.093 13.812 -6.245 1.00 53.28 84 GLY A O 1
ATOM 700 N N . THR A 1 85 ? 0.252 13.823 -3.999 1.00 47.12 85 THR A N 1
ATOM 701 C CA . THR A 1 85 ? 1.672 14.163 -3.874 1.00 47.12 85 THR A CA 1
ATOM 702 C C . THR A 1 85 ? 2.368 13.014 -3.138 1.00 47.12 85 THR A C 1
ATOM 704 O O . THR A 1 85 ? 1.815 12.461 -2.189 1.00 47.12 85 THR A O 1
ATOM 707 N N . GLY A 1 86 ? 3.547 12.591 -3.598 1.00 58.06 86 GLY A N 1
ATOM 708 C CA . GLY A 1 86 ? 4.291 11.478 -2.994 1.00 58.06 86 GLY A CA 1
ATOM 709 C C . GLY A 1 86 ? 5.052 10.633 -4.014 1.00 58.06 86 GLY A C 1
ATOM 710 O O . GLY A 1 86 ? 4.891 10.807 -5.217 1.00 58.06 86 GLY A O 1
ATOM 711 N N . HIS A 1 87 ? 5.870 9.695 -3.529 1.00 54.31 87 HIS A N 1
ATOM 712 C CA . HIS A 1 87 ? 6.785 8.897 -4.363 1.00 54.31 87 HIS A CA 1
ATOM 713 C C . HIS A 1 87 ? 6.075 7.984 -5.381 1.00 54.31 87 HIS A C 1
ATOM 715 O O . HIS A 1 87 ? 6.655 7.609 -6.391 1.00 54.31 87 HIS A O 1
ATOM 721 N N . PHE A 1 88 ? 4.807 7.657 -5.121 1.00 54.47 88 PHE A N 1
ATOM 722 C CA . PHE A 1 88 ? 3.965 6.817 -5.978 1.00 54.47 88 PHE A CA 1
ATOM 723 C C . PHE A 1 88 ? 2.968 7.624 -6.820 1.00 54.47 88 PHE A C 1
ATOM 725 O O . PHE A 1 88 ? 2.225 7.048 -7.612 1.00 54.47 88 PHE A O 1
ATOM 732 N N . ALA A 1 89 ? 2.9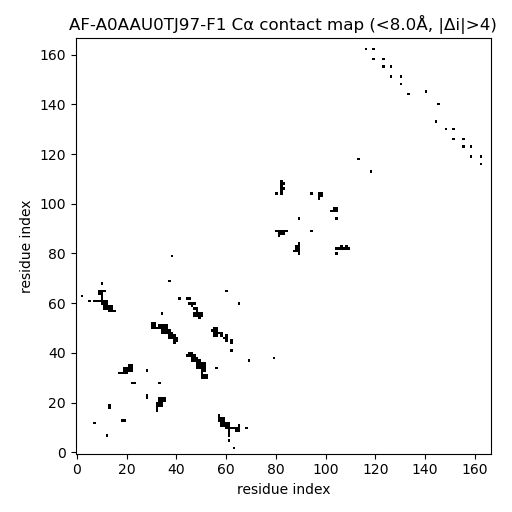04 8.946 -6.624 1.00 60.59 89 ALA A N 1
ATOM 733 C CA . ALA A 1 89 ? 2.001 9.806 -7.373 1.00 60.59 89 ALA A CA 1
ATOM 734 C C . ALA A 1 89 ? 2.541 10.077 -8.781 1.00 60.59 89 ALA A C 1
ATOM 736 O O . ALA A 1 89 ? 3.750 10.069 -9.013 1.00 60.59 89 ALA A O 1
ATOM 737 N N . MET A 1 90 ? 1.640 10.359 -9.726 1.00 66.88 90 MET A N 1
ATOM 738 C CA . MET A 1 90 ? 2.034 10.774 -11.073 1.00 66.88 90 MET A CA 1
ATOM 739 C C . MET A 1 90 ? 2.990 11.977 -11.014 1.00 66.88 90 MET A C 1
ATOM 741 O O . MET A 1 90 ? 2.683 12.980 -10.366 1.00 66.88 90 MET A O 1
ATOM 745 N N . LYS A 1 91 ? 4.122 11.887 -11.730 1.00 73.19 91 LYS A N 1
ATOM 746 C CA . LYS A 1 91 ? 5.117 12.966 -11.832 1.00 73.19 91 LYS A CA 1
ATOM 747 C C . LYS A 1 91 ? 4.452 14.280 -12.249 1.00 73.19 91 LYS A C 1
ATOM 749 O O . LYS A 1 91 ? 3.627 14.315 -13.167 1.00 73.19 91 LYS A O 1
ATOM 754 N N . GLU A 1 92 ? 4.854 15.371 -11.605 1.00 69.19 92 GLU A N 1
ATOM 755 C CA . GLU A 1 92 ? 4.235 16.687 -11.788 1.00 69.19 92 GLU A CA 1
ATOM 756 C C . GLU A 1 92 ? 4.294 17.168 -13.246 1.00 69.19 92 GLU A C 1
ATOM 758 O O . GLU A 1 92 ? 3.288 17.630 -13.780 1.00 69.19 92 GLU A O 1
ATOM 763 N N . GLY A 1 93 ? 5.413 16.939 -13.942 1.00 72.62 93 GLY A N 1
ATOM 764 C CA . GLY A 1 93 ? 5.547 17.278 -15.364 1.00 72.62 93 GLY A CA 1
ATOM 765 C C . GLY A 1 93 ? 4.517 16.581 -16.262 1.00 72.62 93 GLY A C 1
ATOM 766 O O . GLY A 1 93 ? 3.933 17.208 -17.145 1.00 72.62 93 GLY A O 1
ATOM 767 N N . ARG A 1 94 ? 4.210 15.305 -15.996 1.00 70.50 94 ARG A N 1
ATOM 768 C CA . ARG A 1 94 ? 3.215 14.542 -16.767 1.00 70.50 94 ARG A CA 1
ATOM 769 C C . ARG A 1 94 ? 1.790 15.001 -16.472 1.00 70.50 94 ARG A C 1
ATOM 771 O O . ARG A 1 94 ? 0.970 15.113 -17.379 1.00 70.50 94 ARG A O 1
ATOM 778 N N . ARG A 1 95 ? 1.509 15.327 -15.211 1.00 68.44 95 ARG A N 1
ATOM 779 C CA . ARG A 1 95 ? 0.238 15.922 -14.783 1.00 68.44 95 ARG A CA 1
ATOM 780 C C . ARG A 1 95 ? -0.013 17.263 -15.480 1.00 68.44 95 ARG A C 1
ATOM 782 O O . ARG A 1 95 ? -1.140 17.526 -15.893 1.00 68.44 95 ARG A O 1
ATOM 789 N N . THR A 1 96 ? 1.024 18.083 -15.648 1.00 70.56 96 THR A N 1
ATOM 790 C CA . THR A 1 96 ? 0.951 19.349 -16.392 1.00 70.56 96 THR A CA 1
ATOM 791 C C . THR A 1 96 ? 0.690 19.119 -17.883 1.00 70.56 96 THR A C 1
ATOM 793 O O . THR A 1 96 ? -0.202 19.756 -18.439 1.00 70.56 96 THR A O 1
ATOM 796 N N . ALA A 1 97 ? 1.369 18.151 -18.509 1.00 71.75 97 ALA A N 1
ATOM 797 C CA . ALA A 1 97 ? 1.150 17.799 -19.916 1.00 71.75 97 ALA A CA 1
ATOM 798 C C . ALA A 1 97 ? -0.273 17.263 -20.191 1.00 71.75 97 ALA A C 1
ATOM 800 O O . ALA A 1 97 ? -0.926 17.664 -21.155 1.00 71.75 97 ALA A O 1
ATOM 801 N N . LEU A 1 98 ? -0.808 16.411 -19.311 1.00 68.19 98 LEU A N 1
ATOM 802 C CA . LEU A 1 98 ? -2.179 15.897 -19.434 1.00 68.19 98 LEU A CA 1
ATOM 803 C C . LEU A 1 98 ? -3.232 16.998 -19.263 1.00 68.19 98 LEU A C 1
ATOM 805 O O . LEU A 1 98 ? -4.210 17.027 -20.009 1.00 68.19 98 LEU A O 1
ATOM 809 N N . LYS A 1 99 ? -3.003 17.945 -18.340 1.00 70.06 99 LYS A N 1
ATOM 810 C CA . LYS A 1 99 ? -3.844 19.144 -18.211 1.00 70.06 99 LYS A CA 1
ATOM 811 C C . LYS A 1 99 ? -3.836 19.988 -19.487 1.00 70.06 99 LYS A C 1
ATOM 813 O O . LYS A 1 99 ? -4.901 20.433 -19.901 1.00 70.06 99 LYS A O 1
ATOM 818 N N . SER A 1 100 ? -2.675 20.184 -20.125 1.00 74.19 100 SER A N 1
ATOM 819 C CA . SER A 1 100 ? -2.596 20.943 -21.386 1.00 74.19 100 SER A CA 1
ATOM 820 C C . SER A 1 100 ? -3.306 20.264 -22.559 1.00 74.19 100 SER A C 1
ATOM 822 O O . SER A 1 100 ? -3.761 20.947 -23.467 1.00 74.19 100 SER A O 1
ATOM 824 N N . LEU A 1 101 ? -3.462 18.937 -22.516 1.00 73.50 101 LEU A N 1
ATOM 825 C CA . LEU A 1 101 ? -4.207 18.154 -23.509 1.00 73.50 101 LEU A CA 1
ATOM 826 C C . LEU A 1 101 ? -5.723 18.104 -23.229 1.00 73.50 101 LEU A C 1
ATOM 828 O O . LEU A 1 101 ? -6.442 17.348 -23.875 1.00 73.50 101 LEU A O 1
ATOM 832 N N . GLY A 1 102 ? -6.223 18.865 -22.249 1.00 55.12 102 GLY A N 1
ATOM 833 C CA . GLY A 1 102 ? -7.647 18.895 -21.897 1.00 55.12 102 GLY A CA 1
ATOM 834 C C . GLY A 1 102 ? -8.148 17.637 -21.176 1.00 55.12 102 GLY A C 1
ATOM 835 O O . GLY A 1 102 ? -9.343 17.517 -20.906 1.00 55.12 102 GLY A O 1
ATOM 836 N N . MET A 1 103 ? -7.259 16.704 -20.817 1.00 56.62 103 MET A N 1
ATOM 837 C CA . MET A 1 103 ? -7.624 15.535 -20.022 1.00 56.62 103 MET A CA 1
ATOM 838 C C . MET A 1 103 ? -7.715 15.941 -18.552 1.00 56.62 103 MET A C 1
ATOM 840 O O . MET A 1 103 ? -6.710 16.167 -17.874 1.00 56.62 103 MET A O 1
ATOM 844 N N . ASN A 1 104 ? -8.943 16.041 -18.044 1.00 48.50 104 ASN A N 1
ATOM 845 C CA . ASN A 1 104 ? -9.191 16.403 -16.656 1.00 48.50 104 ASN A CA 1
ATOM 846 C C . ASN A 1 104 ? -8.838 15.212 -15.750 1.00 48.50 104 ASN A C 1
ATOM 848 O O . ASN A 1 104 ? -9.654 14.329 -15.488 1.00 48.50 104 ASN A O 1
ATOM 852 N N . VAL A 1 105 ? -7.584 15.167 -15.302 1.00 49.56 105 VAL A N 1
ATOM 853 C CA . VAL A 1 105 ? -7.098 14.233 -14.282 1.00 49.56 105 VAL A CA 1
ATOM 854 C C . VAL A 1 105 ? -7.797 14.606 -12.973 1.00 49.56 105 VAL A C 1
ATOM 856 O O . VAL A 1 105 ? -7.380 15.516 -12.252 1.00 49.56 105 VAL A O 1
ATOM 859 N N . MET A 1 106 ? -8.952 13.980 -12.745 1.00 39.56 106 MET A N 1
ATOM 860 C CA . MET A 1 106 ? -9.869 14.285 -11.658 1.00 39.56 106 MET A CA 1
ATOM 861 C C . MET A 1 106 ? -9.147 14.099 -10.322 1.00 39.56 106 MET A C 1
ATOM 863 O O . MET A 1 106 ? -8.998 12.986 -9.828 1.00 39.56 106 MET A O 1
ATOM 867 N N . ASN A 1 107 ? -8.737 15.208 -9.704 1.00 45.44 107 ASN A N 1
ATOM 868 C CA . ASN A 1 107 ? -8.292 15.249 -8.314 1.00 45.44 107 ASN A CA 1
ATOM 869 C C . ASN A 1 107 ? -9.485 15.014 -7.395 1.00 45.44 107 ASN A C 1
ATOM 871 O O . ASN A 1 107 ? -9.892 15.906 -6.656 1.00 45.44 107 ASN A O 1
ATOM 875 N N . LYS A 1 108 ? -10.075 13.825 -7.436 1.00 40.09 108 LYS A N 1
ATOM 876 C CA . LYS A 1 108 ? -10.779 13.370 -6.254 1.00 40.09 108 LYS A CA 1
ATOM 877 C C . LYS A 1 108 ? -9.677 13.014 -5.264 1.00 40.09 108 LYS A C 1
ATOM 879 O O . LYS A 1 108 ? -8.906 12.099 -5.563 1.00 40.09 108 LYS A O 1
ATOM 884 N N . PRO A 1 109 ? -9.529 13.741 -4.139 1.00 40.03 109 PRO A N 1
ATOM 885 C CA . PRO A 1 109 ? -8.740 13.204 -3.045 1.00 40.03 109 PRO A CA 1
ATOM 886 C C . PRO A 1 109 ? -9.247 11.784 -2.809 1.00 40.03 109 PRO A C 1
ATOM 888 O O . PRO A 1 109 ? -10.461 11.550 -2.844 1.00 40.03 109 PRO A O 1
ATOM 891 N N . ILE A 1 110 ? -8.318 10.836 -2.672 1.00 41.78 110 ILE A N 1
ATOM 892 C CA . ILE A 1 110 ? -8.629 9.470 -2.255 1.00 41.78 110 ILE A CA 1
ATOM 893 C C . ILE A 1 110 ? -9.624 9.610 -1.101 1.00 41.78 110 ILE A C 1
ATOM 895 O O . ILE A 1 110 ? -9.308 10.238 -0.091 1.00 41.78 110 ILE A O 1
ATOM 899 N N . GLN A 1 111 ? -10.841 9.094 -1.278 1.00 41.94 111 GLN A N 1
ATOM 900 C CA . GLN A 1 111 ? -11.986 9.274 -0.371 1.00 41.94 111 GLN A CA 1
ATOM 901 C C . GLN A 1 111 ? -11.791 8.575 0.995 1.00 41.94 111 GLN A C 1
ATOM 903 O O . GLN A 1 111 ? -12.754 8.291 1.693 1.00 41.94 111 GLN A O 1
ATOM 908 N N . ASN A 1 112 ? -10.541 8.330 1.400 1.00 44.38 112 ASN A N 1
ATOM 909 C CA . ASN A 1 112 ? -10.146 7.947 2.752 1.00 44.38 112 ASN A CA 1
ATOM 910 C C . ASN A 1 112 ? -9.791 9.158 3.626 1.00 44.38 112 ASN A C 1
ATOM 912 O O . ASN A 1 112 ? -9.455 8.985 4.795 1.00 44.38 112 ASN A O 1
ATOM 916 N N . SER A 1 113 ? -9.870 10.388 3.110 1.00 48.19 113 SER A N 1
ATOM 917 C CA . SER A 1 113 ? -9.751 11.586 3.939 1.00 48.19 113 SER A CA 1
ATOM 918 C C . SER A 1 113 ? -11.081 11.887 4.638 1.00 48.19 113 SER A C 1
ATOM 920 O O . SER A 1 113 ? -11.687 12.933 4.399 1.00 48.19 113 SER A O 1
ATOM 922 N N . ALA A 1 114 ? -11.550 11.001 5.523 1.00 56.59 114 ALA A N 1
ATOM 923 C CA . ALA A 1 114 ? -12.351 11.517 6.628 1.00 56.59 114 ALA A CA 1
ATOM 924 C C . ALA A 1 114 ? -11.471 12.584 7.290 1.00 56.59 114 ALA A C 1
ATOM 926 O O . ALA A 1 114 ? -10.327 12.289 7.653 1.00 56.59 114 ALA A O 1
ATOM 927 N N . SER A 1 115 ? -11.945 13.834 7.361 1.00 71.31 115 SER A N 1
ATOM 928 C CA . SER A 1 115 ? -11.195 14.903 8.023 1.00 71.31 115 SER A CA 1
ATOM 929 C C . SER A 1 115 ? -10.718 14.377 9.372 1.00 71.31 115 SER A C 1
ATOM 931 O O . SER A 1 115 ? -11.422 13.604 10.022 1.00 71.31 115 SER A O 1
ATOM 933 N N . TRP A 1 116 ? -9.523 14.752 9.821 1.00 74.56 116 TRP A N 1
ATOM 934 C CA . TRP A 1 116 ? -9.039 14.341 11.141 1.00 74.56 116 TRP A CA 1
ATOM 935 C C . TRP A 1 116 ? -10.093 14.615 12.236 1.00 74.56 116 TRP A C 1
ATOM 937 O O . TRP A 1 116 ? -10.305 13.788 13.121 1.00 74.56 116 TRP A O 1
ATOM 947 N N . SER A 1 117 ? -10.849 15.714 12.090 1.00 79.81 117 SER A N 1
ATOM 948 C CA . SER A 1 117 ? -12.021 16.034 12.917 1.00 79.81 117 SER A CA 1
ATOM 949 C C . SER A 1 117 ? -13.125 14.971 12.831 1.00 79.81 117 SER A C 1
ATOM 951 O O . SER A 1 117 ? -13.654 14.548 13.856 1.00 79.81 117 SER A O 1
ATOM 953 N N . ASP A 1 118 ? -13.456 14.491 11.634 1.00 82.31 118 ASP A N 1
ATOM 954 C CA . ASP A 1 118 ? -14.479 13.462 11.425 1.00 82.31 118 ASP A CA 1
ATOM 955 C C . ASP A 1 118 ? -14.024 12.096 11.945 1.00 82.31 118 ASP A C 1
ATOM 957 O O . ASP A 1 118 ? -14.798 11.402 12.600 1.00 82.31 118 ASP A O 1
ATOM 961 N N . THR A 1 119 ? -12.744 11.758 11.775 1.00 84.88 119 THR A N 1
ATOM 962 C CA . THR A 1 119 ? -12.136 10.560 12.374 1.00 84.88 119 THR A CA 1
ATOM 963 C C . THR A 1 119 ? -12.249 10.586 13.904 1.00 84.88 119 THR A C 1
ATOM 965 O O . THR A 1 119 ? -12.639 9.592 14.520 1.00 84.88 119 THR A O 1
ATOM 968 N N . LEU A 1 120 ? -11.979 11.735 14.536 1.00 87.62 120 LEU A N 1
ATOM 969 C CA . LEU A 1 120 ? -12.136 11.905 15.983 1.00 87.62 120 LEU A CA 1
ATOM 970 C C . LEU A 1 120 ? -13.600 11.825 16.440 1.00 87.62 120 LEU A C 1
ATOM 972 O O . LEU A 1 120 ? -13.885 11.190 17.457 1.00 87.62 120 LEU A O 1
ATOM 976 N N . LYS A 1 121 ? -14.543 12.412 15.690 1.00 88.12 121 LYS A N 1
ATOM 977 C CA . LYS A 1 121 ? -15.986 12.304 15.982 1.00 88.12 121 LYS A CA 1
ATOM 978 C C . LYS A 1 121 ? -16.470 10.856 15.906 1.00 88.12 121 LYS A C 1
ATOM 980 O O . LYS A 1 121 ? -17.176 10.410 16.808 1.00 88.12 121 LYS A O 1
ATOM 985 N N . ILE A 1 122 ? -16.056 10.114 14.876 1.00 89.56 122 ILE A N 1
ATOM 986 C CA . ILE A 1 122 ? -16.381 8.690 14.708 1.00 89.56 122 ILE A CA 1
ATOM 987 C C . ILE A 1 122 ? -15.812 7.878 15.876 1.00 89.56 122 ILE A C 1
ATOM 989 O O . ILE A 1 122 ? -16.537 7.102 16.501 1.00 89.56 122 ILE A O 1
ATOM 993 N N . ARG A 1 123 ? -14.541 8.103 16.239 1.00 89.56 123 ARG A N 1
ATOM 994 C CA . ARG A 1 123 ? -13.904 7.418 17.373 1.00 89.56 123 ARG A CA 1
ATOM 995 C C . ARG A 1 123 ? -14.628 7.699 18.692 1.00 89.56 123 ARG A C 1
ATOM 997 O O . ARG A 1 123 ? -14.875 6.772 19.460 1.00 89.56 123 ARG A O 1
ATOM 1004 N N . LYS A 1 124 ? -15.037 8.948 18.934 1.00 92.69 124 LYS A N 1
ATOM 1005 C CA . LYS A 1 124 ? -15.839 9.328 20.107 1.00 92.69 124 LYS A CA 1
ATOM 1006 C C . LYS A 1 124 ? -17.203 8.629 20.126 1.00 92.69 124 LYS A C 1
ATOM 1008 O O . LYS A 1 124 ? -17.621 8.140 21.173 1.00 92.69 124 LYS A O 1
ATOM 1013 N N . ALA A 1 125 ? -17.893 8.560 18.986 1.00 91.75 125 ALA A N 1
ATOM 1014 C CA . ALA A 1 125 ? -19.183 7.878 18.875 1.00 91.75 125 ALA A CA 1
ATOM 1015 C C . ALA A 1 125 ? -19.066 6.378 19.197 1.00 91.75 125 ALA A C 1
ATOM 1017 O O . ALA A 1 125 ? -19.887 5.841 19.942 1.00 91.75 125 ALA A O 1
ATOM 1018 N N . HIS A 1 126 ? -18.006 5.728 18.716 1.00 92.69 126 HIS A N 1
ATOM 1019 C CA . HIS A 1 126 ? -17.719 4.327 19.016 1.00 92.69 126 HIS A CA 1
ATOM 1020 C C . HIS A 1 126 ? -17.444 4.087 20.511 1.00 92.69 126 HIS A C 1
ATOM 1022 O O . HIS A 1 126 ? -18.035 3.192 21.111 1.00 92.69 126 HIS A O 1
ATOM 1028 N N . LEU A 1 127 ? -16.608 4.918 21.148 1.00 93.38 127 LEU A N 1
ATOM 1029 C CA . LEU A 1 127 ? -16.334 4.821 22.591 1.00 93.38 127 LEU A CA 1
ATOM 1030 C C . LEU A 1 127 ? -17.603 5.004 23.441 1.00 93.38 127 LEU A C 1
ATOM 1032 O O . LEU A 1 127 ? -17.803 4.287 24.420 1.00 93.38 127 LEU A O 1
ATOM 1036 N N . ASN A 1 128 ? -18.499 5.903 23.029 1.00 93.00 128 ASN A N 1
ATOM 1037 C CA . ASN A 1 128 ? -19.807 6.076 23.660 1.00 93.00 128 ASN A CA 1
ATOM 1038 C C . ASN A 1 128 ? -20.696 4.829 23.543 1.00 93.00 1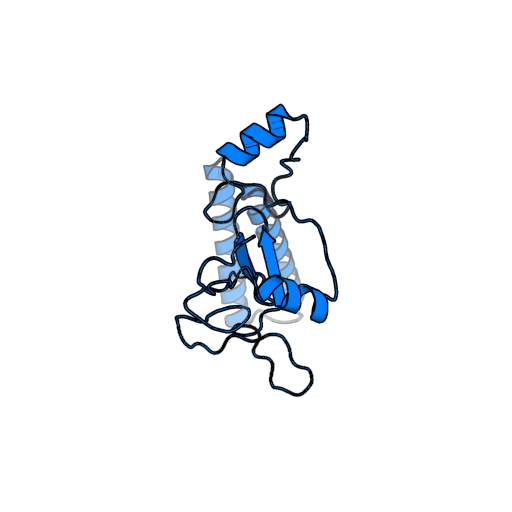28 ASN A C 1
ATOM 1040 O O . ASN A 1 128 ? -21.390 4.478 24.499 1.00 93.00 128 ASN A O 1
ATOM 1044 N N . ALA A 1 129 ? -20.687 4.159 22.389 1.00 92.62 129 ALA A N 1
ATOM 1045 C CA . ALA A 1 129 ? -21.415 2.907 22.206 1.00 92.62 129 ALA A CA 1
ATOM 1046 C C . ALA A 1 129 ? -20.863 1.806 23.127 1.00 92.62 129 ALA A C 1
ATOM 1048 O O . ALA A 1 129 ? -21.640 1.155 23.824 1.00 92.62 129 ALA A O 1
ATOM 1049 N N . LEU A 1 130 ? -19.534 1.673 23.222 1.00 89.44 130 LEU A N 1
ATOM 1050 C CA . LEU A 1 130 ? -18.888 0.725 24.136 1.00 89.44 130 LEU A CA 1
ATOM 1051 C C . LEU A 1 130 ? -19.263 0.989 25.598 1.00 89.44 130 LEU A C 1
ATOM 1053 O O . LEU A 1 130 ? -19.649 0.068 26.316 1.00 89.44 130 LEU A O 1
ATOM 1057 N N . LEU A 1 131 ? -19.236 2.249 26.035 1.00 89.12 131 LEU A N 1
ATOM 1058 C CA . LEU A 1 131 ? -19.622 2.605 27.399 1.00 89.12 131 LEU A CA 1
ATOM 1059 C C . LEU A 1 131 ? -21.076 2.211 27.708 1.00 89.12 131 LEU A C 1
ATOM 1061 O O . LEU A 1 131 ? -21.352 1.668 28.776 1.00 89.12 131 LEU A O 1
ATOM 1065 N N . LYS A 1 132 ? -22.003 2.431 26.765 1.00 89.19 132 LYS A N 1
ATOM 1066 C CA . LYS A 1 132 ? -23.403 2.002 26.909 1.00 89.19 132 LYS A CA 1
ATOM 1067 C C . LYS A 1 132 ? -23.529 0.485 27.024 1.00 89.19 132 LYS A C 1
ATOM 1069 O O . LYS A 1 132 ? -24.283 0.021 27.869 1.00 89.19 132 LYS A O 1
ATOM 1074 N N . THR A 1 133 ? -22.779 -0.276 26.226 1.00 87.38 133 THR A N 1
ATOM 1075 C CA . THR A 1 133 ? -22.807 -1.748 26.300 1.00 87.38 133 THR A CA 1
ATOM 1076 C C . THR A 1 133 ? -22.279 -2.279 27.630 1.00 87.38 133 THR A C 1
ATOM 1078 O O . THR A 1 133 ? -22.875 -3.190 28.193 1.00 87.38 133 THR A O 1
ATOM 1081 N N . ILE A 1 134 ? -21.218 -1.676 28.176 1.00 83.44 134 ILE A 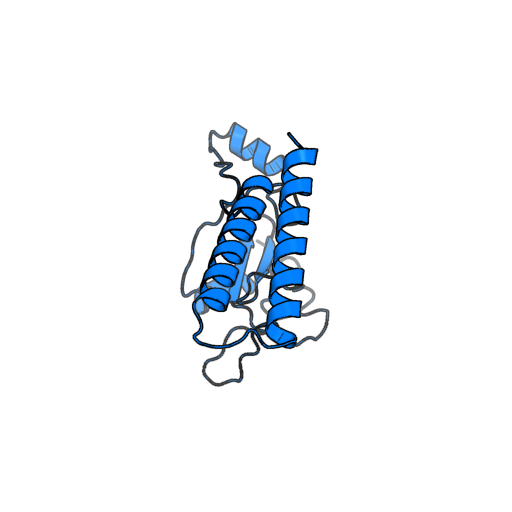N 1
ATOM 1082 C CA . ILE A 1 134 ? -20.647 -2.080 29.469 1.00 83.44 134 ILE A CA 1
ATOM 1083 C C . ILE A 1 134 ? -21.629 -1.776 30.609 1.00 83.44 134 ILE A C 1
ATOM 1085 O O . ILE A 1 134 ? -21.819 -2.609 31.490 1.00 83.44 134 ILE A O 1
ATOM 1089 N N . ASN A 1 135 ? -22.294 -0.618 30.568 1.00 78.25 135 ASN A N 1
ATOM 1090 C CA . ASN A 1 135 ? -23.271 -0.220 31.588 1.00 78.25 135 ASN A CA 1
ATOM 1091 C C . ASN A 1 135 ? -24.616 -0.965 31.489 1.00 78.25 135 ASN A C 1
ATOM 1093 O O . ASN A 1 135 ? -25.390 -0.929 32.439 1.00 78.25 135 ASN A O 1
ATOM 1097 N N . ALA A 1 136 ? -24.915 -1.610 30.357 1.00 77.31 136 ALA A N 1
ATOM 1098 C CA . ALA A 1 136 ? -26.144 -2.383 30.161 1.00 77.31 136 ALA A CA 1
ATOM 1099 C C . ALA A 1 136 ? -26.072 -3.809 30.748 1.00 77.31 136 ALA A C 1
ATOM 1101 O O . ALA A 1 136 ? -27.083 -4.509 30.776 1.00 77.31 136 ALA A O 1
ATOM 1102 N N . GLY A 1 137 ? -24.894 -4.256 31.199 1.00 71.56 137 GLY A N 1
ATOM 1103 C CA . GLY A 1 137 ? -24.719 -5.570 31.814 1.00 71.56 137 GLY A CA 1
ATOM 1104 C C . GLY A 1 137 ? -25.360 -5.647 33.211 1.00 71.56 137 GLY A C 1
ATOM 1105 O O . GLY A 1 137 ? -25.116 -4.765 34.034 1.00 71.56 137 GLY A O 1
ATOM 1106 N N . PRO A 1 138 ? -26.153 -6.688 33.525 1.00 56.84 138 PRO A N 1
ATOM 1107 C CA . PRO A 1 138 ? -26.731 -6.856 34.855 1.00 56.84 138 PRO A CA 1
ATOM 1108 C C . PRO A 1 138 ? -25.658 -7.306 35.860 1.00 56.84 138 PRO A C 1
ATOM 1110 O O . PRO A 1 138 ? -25.073 -8.378 35.717 1.00 56.84 138 PRO A O 1
ATOM 1113 N N . GLY A 1 139 ? -25.398 -6.497 36.891 1.00 69.94 139 GLY A N 1
ATOM 1114 C CA . GLY A 1 139 ? -24.494 -6.848 37.994 1.00 69.94 139 GLY A CA 1
ATOM 1115 C C . GLY A 1 139 ? -23.772 -5.651 38.617 1.00 69.94 139 GLY A C 1
ATOM 1116 O O . GLY A 1 139 ? -23.811 -4.539 38.098 1.00 69.94 139 GLY A O 1
ATOM 1117 N N . LYS A 1 140 ? -23.097 -5.872 39.755 1.00 67.94 140 LYS A N 1
ATOM 1118 C CA . LYS A 1 140 ? -22.176 -4.879 40.337 1.00 67.94 140 LYS A CA 1
ATOM 1119 C C . LYS A 1 140 ? -20.955 -4.745 39.426 1.00 67.94 140 LYS A C 1
ATOM 1121 O O . LYS A 1 140 ? -20.373 -5.756 39.040 1.00 67.94 140 LYS A O 1
ATOM 1126 N N . THR A 1 141 ? -20.551 -3.512 39.127 1.00 73.19 141 THR A N 1
ATOM 1127 C CA . THR A 1 141 ? -19.353 -3.228 38.326 1.00 73.19 141 THR A CA 1
ATOM 1128 C C . THR A 1 141 ? -18.122 -3.856 38.970 1.00 73.19 141 THR A C 1
ATOM 1130 O O . THR A 1 141 ? -17.768 -3.514 40.101 1.00 73.19 141 THR A O 1
ATOM 1133 N N . SER A 1 142 ? -17.469 -4.776 38.262 1.00 82.75 142 SER A N 1
ATOM 1134 C CA . SER A 1 142 ? -16.227 -5.385 38.737 1.00 82.75 142 SER A CA 1
ATOM 1135 C C . SER A 1 142 ? -15.098 -4.342 38.788 1.00 82.75 142 SER A C 1
ATOM 1137 O O . SER A 1 142 ? -15.135 -3.360 38.041 1.00 82.75 142 SER A O 1
ATOM 1139 N N . PRO A 1 143 ? -14.048 -4.539 39.606 1.00 84.56 143 PRO A N 1
ATOM 1140 C CA . PRO A 1 143 ? -12.892 -3.636 39.632 1.00 84.56 143 PRO A CA 1
ATOM 1141 C C . PRO A 1 143 ? -12.268 -3.410 38.244 1.00 84.56 143 PRO A C 1
ATOM 1143 O O . PRO A 1 143 ? -11.864 -2.298 37.912 1.00 84.56 143 PRO A O 1
ATOM 1146 N N . ILE A 1 144 ? -12.260 -4.447 37.402 1.00 83.69 144 ILE A N 1
ATOM 1147 C CA . ILE A 1 144 ? -11.769 -4.380 36.020 1.00 83.69 144 ILE A CA 1
ATOM 1148 C C . ILE A 1 144 ? -12.693 -3.508 35.164 1.00 83.69 144 ILE A C 1
ATOM 1150 O O . ILE A 1 144 ? -12.209 -2.631 34.455 1.00 83.69 144 ILE A O 1
ATOM 1154 N N . GLN A 1 145 ? -14.014 -3.684 35.275 1.00 83.62 145 GLN A N 1
ATOM 1155 C CA . GLN A 1 145 ? -14.985 -2.844 34.567 1.00 83.62 145 GLN A CA 1
ATOM 1156 C C . GLN A 1 145 ? -14.856 -1.373 34.975 1.00 83.62 145 GLN A C 1
ATOM 1158 O O . GLN A 1 145 ? -14.885 -0.500 34.111 1.00 83.62 145 GLN A O 1
ATOM 1163 N N . THR A 1 146 ? -14.633 -1.089 36.259 1.00 87.69 146 THR A N 1
ATOM 1164 C CA . THR A 1 146 ? -14.389 0.272 36.757 1.00 87.69 146 THR A CA 1
ATOM 1165 C C . THR A 1 146 ? -13.150 0.898 36.114 1.00 87.69 146 THR A C 1
ATOM 1167 O O . THR A 1 146 ? -13.209 2.034 35.638 1.00 87.69 146 THR A O 1
ATOM 1170 N N . LEU A 1 147 ? -12.039 0.157 36.033 1.00 89.62 147 LEU A N 1
ATOM 1171 C CA . LEU A 1 147 ? -10.821 0.622 35.363 1.00 89.62 147 LEU A CA 1
ATOM 1172 C C . LEU A 1 147 ? -11.052 0.863 33.863 1.00 89.62 147 LEU A C 1
ATOM 1174 O O . LEU A 1 147 ? -10.640 1.898 33.339 1.00 89.62 147 LEU A O 1
ATOM 1178 N N . THR A 1 148 ? -11.764 -0.039 33.180 1.00 88.00 148 THR A N 1
ATOM 1179 C CA . THR A 1 148 ? -12.106 0.109 31.757 1.00 88.00 148 THR A CA 1
ATOM 1180 C C . THR A 1 148 ? -12.989 1.334 31.506 1.00 88.00 148 THR A C 1
ATOM 1182 O O . THR A 1 148 ? -12.718 2.109 30.589 1.00 88.00 148 THR A O 1
ATOM 1185 N N . ILE A 1 149 ? -14.007 1.565 32.341 1.00 89.69 149 ILE A N 1
ATOM 1186 C CA . ILE A 1 149 ? -14.888 2.738 32.248 1.00 89.69 149 ILE A CA 1
ATOM 1187 C C . ILE A 1 149 ? -14.088 4.034 32.433 1.00 89.69 149 ILE A C 1
ATOM 1189 O O . ILE A 1 149 ? -14.280 4.985 31.673 1.00 89.69 149 ILE A O 1
ATOM 1193 N N . ASN A 1 150 ? -13.174 4.080 33.406 1.00 92.00 150 ASN A N 1
ATOM 1194 C CA . ASN A 1 150 ? -12.341 5.258 33.655 1.00 92.00 150 ASN A CA 1
ATOM 1195 C C . ASN A 1 150 ? -11.386 5.548 32.488 1.00 92.00 150 ASN A C 1
ATOM 1197 O O . ASN A 1 150 ? -11.265 6.703 32.076 1.00 92.00 150 ASN A O 1
ATOM 1201 N N . ALA A 1 151 ? -10.772 4.514 31.907 1.00 91.38 151 ALA A N 1
ATOM 1202 C CA . ALA A 1 151 ? -9.918 4.655 30.730 1.00 91.38 151 ALA A CA 1
ATOM 1203 C C . ALA A 1 151 ? -10.698 5.183 29.513 1.00 91.38 151 ALA A C 1
ATOM 1205 O O . ALA A 1 151 ? -10.255 6.127 28.859 1.00 91.38 151 ALA A O 1
ATOM 1206 N N . ILE A 1 152 ? -11.898 4.644 29.250 1.00 91.94 152 ILE A N 1
ATOM 1207 C CA . ILE A 1 152 ? -12.765 5.106 28.153 1.00 91.94 152 ILE A CA 1
ATOM 1208 C C . ILE A 1 152 ? -13.158 6.577 28.349 1.00 91.94 152 ILE A C 1
ATOM 1210 O O . ILE A 1 152 ? -13.073 7.367 27.408 1.00 91.94 152 ILE A O 1
ATOM 1214 N N . LYS A 1 153 ? -13.548 6.971 29.568 1.00 92.56 153 LYS A N 1
ATOM 1215 C CA . LYS A 1 153 ? -13.895 8.366 29.888 1.00 92.56 153 LYS A CA 1
ATOM 1216 C C . LYS A 1 153 ? -12.709 9.316 29.696 1.00 92.56 153 LYS A C 1
ATOM 1218 O O . LYS A 1 153 ? -12.889 10.401 29.148 1.00 92.56 153 LYS A O 1
ATOM 1223 N N . SER A 1 154 ? -11.509 8.910 30.111 1.00 92.75 154 SER A N 1
ATOM 1224 C CA . SER A 1 154 ? -10.287 9.701 29.928 1.00 92.75 154 SER A CA 1
ATOM 1225 C C . SER A 1 154 ? -9.949 9.899 28.445 1.00 92.75 154 SER A C 1
ATOM 1227 O O . SER A 1 154 ? -9.699 11.027 28.020 1.00 92.75 154 SER A O 1
ATOM 1229 N N . GLU A 1 155 ? -10.051 8.843 27.631 1.00 92.00 155 GLU A N 1
ATOM 1230 C CA . GLU A 1 155 ? -9.821 8.922 26.181 1.00 92.00 155 GLU A CA 1
ATOM 1231 C C . GLU A 1 155 ? -10.849 9.832 25.491 1.00 92.00 155 GLU A C 1
ATOM 1233 O O . GLU A 1 155 ? -10.503 10.629 24.619 1.00 92.00 155 GLU A O 1
ATOM 1238 N N . MET A 1 156 ? -12.119 9.778 25.907 1.00 91.56 156 MET A N 1
ATOM 1239 C CA . MET A 1 156 ? -13.147 10.687 25.394 1.00 91.56 156 MET A CA 1
ATOM 1240 C C . MET A 1 156 ? -12.836 12.155 25.711 1.00 91.56 156 MET A C 1
ATOM 1242 O O . MET A 1 156 ? -12.948 12.999 24.820 1.00 91.56 156 MET A O 1
ATOM 1246 N N . ALA A 1 157 ? -12.418 12.459 26.944 1.00 92.62 157 ALA A N 1
ATOM 1247 C CA . ALA A 1 157 ? -12.021 13.811 27.342 1.00 92.62 157 ALA A CA 1
ATOM 1248 C C . ALA A 1 157 ? -10.783 14.294 26.564 1.00 92.62 157 ALA A C 1
ATOM 1250 O O . ALA A 1 157 ? -10.702 15.455 26.155 1.00 92.62 157 ALA A O 1
ATOM 1251 N N . HIS A 1 158 ? -9.837 13.392 26.291 1.00 92.06 158 HIS A N 1
ATOM 1252 C CA . HIS A 1 158 ? -8.677 13.689 25.457 1.00 92.06 158 HIS A CA 1
ATOM 1253 C C . HIS A 1 158 ? -9.082 14.043 24.018 1.00 92.06 158 HIS A C 1
ATOM 1255 O O . HIS A 1 158 ? -8.638 15.062 23.485 1.00 92.06 158 HIS A O 1
ATOM 1261 N N . ILE A 1 159 ? -9.977 13.258 23.410 1.00 91.38 159 ILE A N 1
ATOM 1262 C CA . ILE A 1 159 ? -10.513 13.524 22.067 1.00 91.38 159 ILE A CA 1
ATOM 1263 C C . ILE A 1 159 ? -11.252 14.872 22.022 1.00 91.38 159 ILE A C 1
ATOM 1265 O O . ILE A 1 159 ? -11.088 15.633 21.069 1.00 91.38 159 ILE A O 1
ATOM 1269 N N . GLU A 1 160 ? -12.039 15.209 23.046 1.00 90.00 160 GLU A N 1
ATOM 1270 C CA . GLU A 1 160 ? -12.708 16.515 23.136 1.00 90.00 160 GLU A CA 1
ATOM 1271 C C . GLU A 1 160 ? -11.715 17.678 23.224 1.00 90.00 160 GLU A C 1
ATOM 1273 O O . GLU A 1 160 ? -11.873 18.675 22.517 1.00 90.00 160 GLU A O 1
ATOM 1278 N N . SER A 1 161 ? -10.657 17.540 24.026 1.00 90.12 161 SER A N 1
ATOM 1279 C CA . SER A 1 161 ? -9.582 18.536 24.095 1.00 90.12 161 SER A CA 1
ATOM 1280 C C . SER A 1 161 ? -8.906 18.729 22.733 1.00 90.12 161 SER A C 1
ATOM 1282 O O . SER A 1 161 ? -8.679 19.861 22.306 1.00 90.12 161 SER A O 1
ATOM 1284 N N . GLN A 1 162 ? -8.643 17.637 22.010 1.00 87.38 162 GLN A N 1
ATOM 1285 C CA . GLN A 1 162 ? -8.075 17.678 20.662 1.00 87.38 162 GLN A CA 1
ATOM 1286 C C . GLN A 1 162 ? -8.987 18.398 19.658 1.00 87.38 162 GLN A C 1
ATOM 1288 O O . GLN A 1 162 ? -8.495 19.186 18.848 1.00 87.38 162 GLN A O 1
ATOM 1293 N N . LEU A 1 163 ? -10.302 18.169 19.728 1.00 86.94 163 LEU A N 1
ATOM 1294 C CA . LEU A 1 163 ? -11.281 18.858 18.884 1.00 86.94 163 LEU A CA 1
ATOM 1295 C C . LEU A 1 163 ? -11.367 20.358 19.202 1.00 86.94 163 LEU A C 1
ATOM 1297 O O . LEU A 1 163 ? -11.480 21.162 18.281 1.00 86.94 163 LEU A O 1
ATOM 1301 N N . ASN A 1 164 ? -11.281 20.740 20.478 1.00 85.25 164 ASN A N 1
ATOM 1302 C CA . ASN A 1 164 ? -11.371 22.139 20.905 1.00 85.25 164 ASN A CA 1
ATOM 1303 C C . ASN A 1 164 ? -10.089 22.943 20.639 1.00 85.25 164 ASN A C 1
ATOM 1305 O O . ASN A 1 164 ? -10.176 24.128 20.353 1.00 85.25 164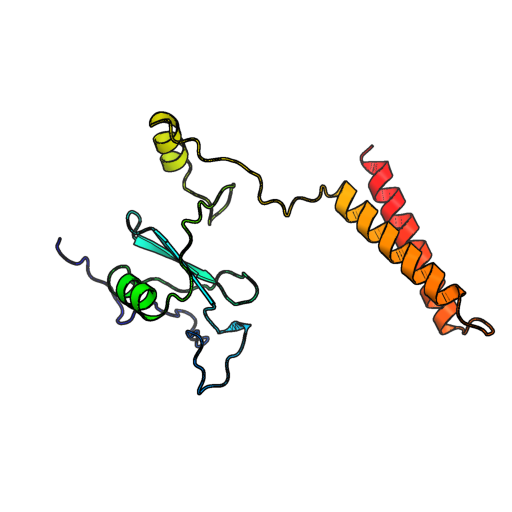 ASN A O 1
ATOM 1309 N N . ARG A 1 165 ? -8.903 22.319 20.682 1.00 80.50 165 ARG A N 1
ATOM 1310 C CA . ARG A 1 165 ? -7.613 22.987 20.399 1.00 80.50 165 ARG A CA 1
ATOM 1311 C C . ARG A 1 165 ? -7.452 23.485 18.960 1.00 80.50 165 ARG A C 1
ATOM 1313 O O . ARG A 1 165 ? -6.505 24.211 18.683 1.00 80.50 165 ARG A O 1
ATOM 1320 N N . ARG A 1 166 ? -8.299 23.032 18.038 1.00 65.56 166 ARG A N 1
ATOM 1321 C CA . ARG A 1 166 ? -8.232 23.368 16.607 1.00 65.56 166 ARG A CA 1
ATOM 1322 C C . ARG A 1 166 ? -9.526 24.005 16.087 1.00 65.56 166 ARG A C 1
ATOM 1324 O O . ARG A 1 166 ? -9.755 23.981 14.880 1.00 65.56 166 ARG A O 1
ATOM 1331 N N . ARG A 1 167 ? -10.375 24.494 16.997 1.00 55.19 167 ARG A N 1
ATOM 1332 C CA . ARG A 1 167 ? -11.530 25.341 16.676 1.00 55.19 167 ARG A CA 1
ATOM 1333 C C . ARG A 1 167 ? -11.117 26.797 16.553 1.00 55.19 167 ARG A C 1
ATOM 1335 O O . ARG A 1 167 ? -10.175 27.188 17.273 1.00 55.19 167 ARG A O 1
#

Secondary structure (DSSP, 8-state):
---PPPSSSSSEEETT----EE--TTS---GGGEE-EEEEETTTTEEEEE-TTSPEE-EEE-TTTHHHHHHHH-S--------SSSTTSPPHHHHHHHHHTT--------TT---HHHHHHHHHHHHHHHHHHHHTSSSPPPHHHHHHHHHHHHHHHHHHHHHHTT-

Radius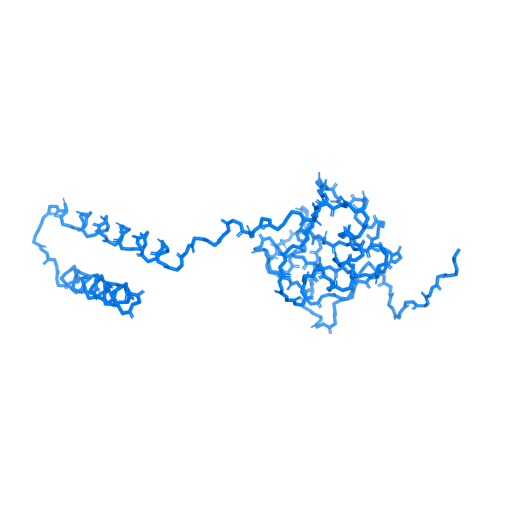 of gyration: 24.18 Å; Cα contacts (8 Å, |Δi|>4): 144; chains: 1; bounding box: 47×50×71 Å

Sequence (167 aa):
MRRSHCPFKGPFLDSYSVGFRIYRPDAINWRHRTIAGVSWNGEEQEAFFFNPDGLVLPLKPNPWELPELIRKNAVRREFSSIHGTGHFAMKEGRRTALKSLGMNVMNKPIQNSASWSDTLKIRKAHLNALLKTINAGPGKTSPIQTLTINAIKSEMAHIESQLNRRR

Solvent-accessible surface area (backbone atoms only — not comparable to full-atom values): 10515 Å² total; per-residue (Å²): 131,85,80,76,87,65,99,64,81,59,40,51,44,64,83,78,70,83,66,70,39,69,76,46,96,93,51,91,71,52,59,92,39,23,43,65,46,72,52,74,39,84,90,80,50,45,50,48,38,22,25,77,87,70,47,78,48,86,50,48,59,25,69,82,42,32,59,58,50,47,70,75,67,57,88,75,87,76,95,77,80,59,66,64,85,60,98,81,26,61,55,66,70,58,56,51,52,39,50,76,70,70,47,80,79,73,78,60,71,68,90,78,67,61,48,72,69,51,50,50,51,53,53,45,53,52,53,53,52,51,53,51,58,64,70,68,53,92,72,82,80,46,76,65,53,51,52,53,54,52,52,53,53,50,52,47,53,50,52,51,50,58,57,58,76,74,108

pLDDT: mean 78.25, std 14.53, range [39.56, 93.38]